Protein AF-A0A354WN62-F1 (afdb_monomer_lite)

Sequence (172 aa):
NYEKILTMYNDAMQGKAQYLGFILCGTPQCMEDPRRGVYSYEALRSRLAEGHFSGEHKDLLSPVIRLQPLTSEEMLILTEKLADIHAGLYDYSQIVTQQDMVDFIEIEFGRIGADTHITPREVIRDFIEVLDIVYQNPGISVRGLLGSDQFRYAQNAVKEEQTDDSLAEFEL

Structure (mmCIF, N/CA/C/O backbone):
data_AF-A0A354WN62-F1
#
_entry.id   AF-A0A354WN62-F1
#
loop_
_atom_site.group_PDB
_atom_site.id
_atom_site.type_symbol
_atom_site.label_atom_id
_atom_site.label_alt_id
_atom_site.label_comp_id
_atom_site.label_asym_id
_atom_site.label_entity_id
_atom_site.label_seq_id
_atom_site.pdbx_PDB_ins_code
_atom_site.Cartn_x
_atom_site.Cartn_y
_atom_site.Cartn_z
_atom_site.occupancy
_atom_site.B_iso_or_equiv
_atom_site.auth_seq_id
_atom_site.auth_comp_id
_atom_site.auth_asym_id
_atom_site.auth_atom_id
_atom_site.pdbx_PDB_model_num
ATOM 1 N N . ASN A 1 1 ? 19.337 -13.077 -15.582 1.00 78.69 1 ASN A N 1
ATOM 2 C CA . ASN A 1 1 ? 17.901 -12.844 -15.298 1.00 78.69 1 ASN A CA 1
ATOM 3 C C . ASN A 1 1 ? 17.298 -11.753 -16.206 1.00 78.69 1 ASN A C 1
ATOM 5 O O . ASN A 1 1 ? 16.275 -12.018 -16.817 1.00 78.69 1 ASN A O 1
ATOM 9 N N . TYR A 1 2 ? 17.951 -10.597 -16.421 1.00 90.00 2 TYR A N 1
ATOM 10 C CA . TYR A 1 2 ? 17.432 -9.486 -17.259 1.00 90.00 2 TYR A CA 1
ATOM 11 C C . TYR A 1 2 ? 16.944 -9.855 -18.670 1.00 90.00 2 TYR A C 1
ATOM 13 O O . TYR A 1 2 ? 15.925 -9.331 -19.104 1.00 90.00 2 TYR A O 1
ATOM 21 N N . GLU A 1 3 ? 17.598 -10.794 -19.359 1.00 89.69 3 GLU A N 1
ATOM 22 C CA . GLU A 1 3 ? 17.134 -11.299 -20.665 1.00 89.69 3 GLU A CA 1
ATOM 23 C C . GLU A 1 3 ? 15.703 -11.858 -20.618 1.00 89.69 3 GLU A C 1
ATOM 25 O O . GLU A 1 3 ? 14.914 -11.649 -21.539 1.00 89.69 3 GLU A O 1
ATOM 30 N N . LYS A 1 4 ? 15.324 -12.521 -19.515 1.00 91.56 4 LYS A N 1
ATOM 31 C CA . LYS A 1 4 ? 13.956 -13.020 -19.323 1.00 91.56 4 LYS A CA 1
ATOM 32 C C . LYS A 1 4 ? 12.976 -11.858 -19.162 1.00 91.56 4 LYS A C 1
ATOM 34 O O . LYS A 1 4 ? 11.922 -11.877 -19.785 1.00 91.56 4 LYS A O 1
ATOM 39 N N . ILE A 1 5 ? 13.341 -10.828 -18.393 1.00 91.00 5 ILE A N 1
ATOM 40 C CA . ILE A 1 5 ? 12.530 -9.608 -18.231 1.00 91.00 5 ILE A CA 1
ATOM 41 C C . ILE A 1 5 ? 12.343 -8.905 -19.578 1.00 91.00 5 ILE A C 1
ATOM 43 O O . ILE A 1 5 ? 11.225 -8.539 -19.932 1.00 91.00 5 ILE A O 1
ATOM 47 N N . LEU A 1 6 ? 13.413 -8.779 -20.365 1.00 91.31 6 LEU A N 1
ATOM 48 C CA . LEU A 1 6 ? 13.345 -8.201 -21.703 1.00 91.31 6 LEU A CA 1
ATOM 49 C C . LEU A 1 6 ? 12.456 -9.032 -22.640 1.00 91.31 6 LEU A C 1
ATOM 51 O O . LEU A 1 6 ? 11.677 -8.467 -23.407 1.00 91.31 6 LEU A O 1
ATOM 55 N N . THR A 1 7 ? 12.550 -10.359 -22.568 1.00 91.12 7 THR A N 1
ATOM 56 C CA . THR A 1 7 ? 11.704 -11.270 -23.352 1.00 91.12 7 THR A CA 1
ATOM 57 C C . THR A 1 7 ? 10.233 -11.097 -22.978 1.00 91.12 7 THR A C 1
ATOM 59 O O . THR A 1 7 ? 9.418 -10.854 -23.863 1.00 91.12 7 THR A O 1
ATOM 62 N N . MET A 1 8 ? 9.905 -11.097 -21.680 1.00 91.06 8 MET A N 1
ATOM 63 C CA . MET A 1 8 ? 8.542 -10.856 -21.186 1.00 91.06 8 MET A CA 1
ATOM 64 C C . MET A 1 8 ? 7.995 -9.500 -21.649 1.00 91.06 8 MET A C 1
ATOM 66 O O . MET A 1 8 ? 6.875 -9.432 -22.154 1.00 91.06 8 MET A O 1
ATOM 70 N N . TYR A 1 9 ? 8.793 -8.431 -21.542 1.00 89.62 9 TYR A N 1
ATOM 71 C CA . TYR A 1 9 ? 8.410 -7.099 -22.018 1.00 89.62 9 TYR A CA 1
ATOM 72 C C . TYR A 1 9 ? 8.112 -7.099 -23.524 1.00 89.62 9 TYR A C 1
ATOM 74 O O . TYR A 1 9 ? 7.076 -6.596 -23.962 1.00 89.62 9 TYR A O 1
ATOM 82 N N . ASN A 1 10 ? 9.009 -7.674 -24.329 1.00 89.62 10 ASN A N 1
ATOM 83 C CA . ASN A 1 10 ? 8.856 -7.699 -25.780 1.00 89.62 10 ASN A CA 1
ATOM 84 C C . ASN A 1 10 ? 7.656 -8.547 -26.210 1.00 89.62 10 ASN A C 1
ATOM 86 O O . ASN A 1 10 ? 6.926 -8.129 -27.103 1.00 89.62 10 ASN A O 1
ATOM 90 N N . ASP A 1 11 ? 7.430 -9.704 -25.592 1.00 91.00 11 ASP A N 1
ATOM 91 C CA . ASP A 1 11 ? 6.310 -10.580 -25.940 1.00 91.00 11 ASP A CA 1
ATOM 92 C C . ASP A 1 11 ? 4.956 -9.956 -25.580 1.00 91.00 11 ASP A C 1
ATOM 94 O O . ASP A 1 11 ? 3.994 -10.113 -26.341 1.00 91.00 11 ASP A O 1
ATOM 98 N N . ALA A 1 12 ? 4.890 -9.191 -24.484 1.00 87.56 12 ALA A N 1
ATOM 99 C CA . ALA A 1 12 ? 3.716 -8.395 -24.135 1.00 87.56 12 ALA A CA 1
ATOM 100 C C . ALA A 1 12 ? 3.486 -7.254 -25.146 1.00 87.56 12 ALA A C 1
ATOM 102 O O . ALA A 1 12 ? 2.394 -7.131 -25.698 1.00 87.56 12 ALA A O 1
ATOM 103 N N . MET A 1 13 ? 4.519 -6.463 -25.465 1.00 84.31 13 MET A N 1
ATOM 104 C CA . MET A 1 13 ? 4.408 -5.328 -26.399 1.00 84.31 13 MET A CA 1
ATOM 105 C C . MET A 1 13 ? 4.172 -5.743 -27.859 1.00 84.31 13 MET A C 1
ATOM 107 O O . MET A 1 13 ? 3.522 -5.022 -28.610 1.00 84.31 13 MET A O 1
ATOM 111 N N . GLN A 1 14 ? 4.681 -6.903 -28.279 1.00 88.25 14 GLN A N 1
ATOM 112 C CA . GLN A 1 14 ? 4.496 -7.442 -29.634 1.00 88.25 14 GLN A CA 1
ATOM 113 C C . GLN A 1 14 ? 3.191 -8.240 -29.783 1.00 88.25 14 GLN A C 1
ATOM 115 O O . GLN A 1 14 ? 2.935 -8.789 -30.854 1.00 88.25 14 GLN A O 1
ATOM 120 N N . GLY A 1 15 ? 2.376 -8.338 -28.727 1.00 85.12 15 GLY A N 1
ATOM 121 C CA . GLY A 1 15 ? 1.089 -9.033 -28.762 1.00 85.12 15 GLY A CA 1
ATOM 122 C C . GLY A 1 15 ? 1.195 -10.554 -28.892 1.00 85.12 15 GLY A C 1
ATOM 123 O O . GLY A 1 15 ? 0.231 -11.188 -29.316 1.00 85.12 15 GLY A O 1
ATOM 124 N N . LYS A 1 16 ? 2.345 -11.144 -28.542 1.00 87.88 16 LYS A N 1
ATOM 125 C CA . LYS A 1 16 ? 2.542 -12.603 -28.490 1.00 87.88 16 LYS A CA 1
ATOM 126 C C . LYS A 1 16 ? 1.952 -13.200 -27.214 1.00 87.88 16 LYS A C 1
ATOM 128 O O . LYS A 1 16 ? 1.391 -14.289 -27.255 1.00 87.88 16 LYS A O 1
ATOM 133 N N . ALA A 1 17 ? 2.043 -12.471 -26.103 1.00 88.00 17 ALA A N 1
ATOM 134 C CA . ALA A 1 17 ? 1.481 -12.842 -24.807 1.00 88.00 17 ALA A CA 1
ATOM 135 C C . ALA A 1 17 ? 0.170 -12.081 -24.544 1.00 88.00 17 ALA A C 1
ATOM 137 O O . ALA A 1 17 ? 0.079 -11.240 -23.651 1.00 88.00 17 ALA A O 1
ATOM 138 N N . GLN A 1 18 ? -0.848 -12.332 -25.371 1.00 86.62 18 GLN A N 1
ATOM 139 C CA . GLN A 1 18 ? -2.145 -11.664 -25.232 1.00 86.62 18 GLN A CA 1
ATOM 140 C C . GLN A 1 18 ? -2.798 -12.011 -23.890 1.00 86.62 18 GLN A C 1
ATOM 142 O O . GLN A 1 18 ? -2.703 -13.146 -23.426 1.00 86.62 18 GLN A O 1
ATOM 147 N N . TYR A 1 19 ? -3.476 -11.031 -23.286 1.00 89.12 19 TYR A N 1
ATOM 148 C CA . TYR A 1 19 ? -4.154 -11.146 -21.985 1.00 89.12 19 TYR A CA 1
ATOM 149 C C . TYR A 1 19 ? -3.236 -11.380 -20.775 1.00 89.12 19 TYR A C 1
ATOM 151 O O . TYR A 1 19 ? -3.737 -11.579 -19.670 1.00 89.12 19 TYR A O 1
ATOM 159 N N . LEU A 1 20 ? -1.912 -11.320 -20.954 1.00 87.88 20 LEU A N 1
ATOM 160 C CA . LEU A 1 20 ? -0.945 -11.456 -19.871 1.00 87.88 20 LEU A CA 1
ATOM 161 C C . LEU A 1 20 ? -0.339 -10.095 -19.516 1.00 87.88 20 LEU A C 1
ATOM 163 O O . LEU A 1 20 ? 0.182 -9.389 -20.378 1.00 87.88 20 LEU A O 1
ATOM 167 N N . GLY A 1 21 ? -0.400 -9.743 -18.233 1.00 86.44 21 GLY A N 1
ATOM 168 C CA . GLY A 1 21 ? 0.226 -8.549 -17.673 1.00 86.44 21 GLY A CA 1
ATOM 169 C C . GLY A 1 21 ? 1.206 -8.922 -16.567 1.00 86.44 21 GLY A C 1
ATOM 170 O O . GLY A 1 21 ? 0.938 -9.829 -15.781 1.00 86.44 21 GLY A O 1
ATOM 171 N N . PHE A 1 22 ? 2.328 -8.209 -16.499 1.00 87.88 22 PHE A N 1
ATOM 172 C CA . PHE A 1 22 ? 3.325 -8.365 -15.444 1.00 87.88 22 PHE A CA 1
ATOM 173 C C . PHE A 1 22 ? 3.437 -7.064 -14.657 1.00 87.88 22 PHE A C 1
ATOM 175 O O . PHE A 1 22 ? 3.604 -5.998 -15.247 1.00 87.88 22 PHE A O 1
ATOM 182 N N . ILE A 1 23 ? 3.382 -7.162 -13.329 1.00 91.12 23 ILE A N 1
ATOM 183 C CA . ILE A 1 23 ? 3.677 -6.058 -12.416 1.00 91.12 23 ILE A CA 1
ATOM 184 C C . ILE A 1 23 ? 4.892 -6.481 -11.602 1.00 91.12 23 ILE A C 1
ATOM 186 O O . ILE A 1 23 ? 4.867 -7.505 -10.920 1.00 91.12 23 ILE A O 1
ATOM 190 N N . LEU A 1 24 ? 5.968 -5.711 -11.721 1.00 90.38 24 LEU A N 1
ATOM 191 C CA . LEU A 1 24 ? 7.227 -5.953 -11.031 1.00 90.38 24 LEU A CA 1
ATOM 192 C C . LEU A 1 24 ? 7.428 -4.842 -10.003 1.00 90.38 24 LEU A 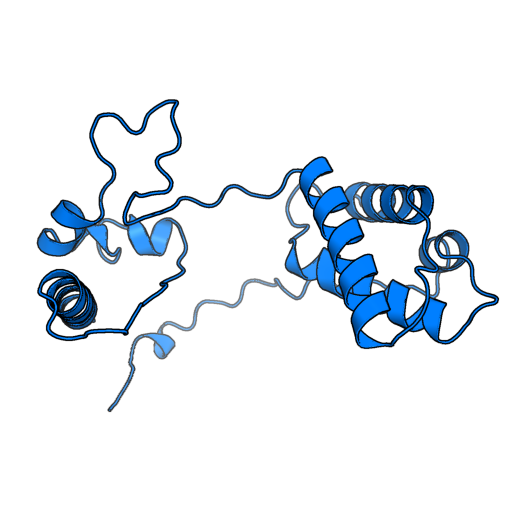C 1
ATOM 194 O O . LEU A 1 24 ? 7.374 -3.663 -10.349 1.00 90.38 24 LEU A O 1
ATOM 198 N N . CYS A 1 25 ? 7.680 -5.224 -8.755 1.00 90.94 25 CYS A N 1
ATOM 199 C CA . CYS A 1 25 ? 7.997 -4.299 -7.672 1.00 90.94 25 CYS A CA 1
ATOM 200 C C . CYS A 1 25 ? 9.460 -4.483 -7.270 1.00 90.94 25 CYS A C 1
ATOM 202 O O . CYS A 1 25 ? 9.952 -5.608 -7.193 1.00 90.94 25 CYS A O 1
ATOM 204 N N . GLY A 1 26 ? 10.153 -3.385 -6.988 1.00 90.19 26 GLY A N 1
ATOM 205 C CA . GLY A 1 26 ? 11.549 -3.411 -6.575 1.00 90.19 26 GLY A CA 1
ATOM 206 C C . GLY A 1 26 ? 11.944 -2.113 -5.893 1.00 90.19 26 GLY A C 1
ATOM 207 O O . GLY A 1 26 ? 11.239 -1.107 -5.978 1.00 90.19 26 GLY A O 1
ATOM 208 N N . THR A 1 27 ? 13.075 -2.135 -5.197 1.00 89.94 27 THR A N 1
ATOM 209 C CA . THR A 1 27 ? 13.631 -0.923 -4.596 1.00 89.94 27 THR A CA 1
ATOM 210 C C . THR A 1 27 ? 14.229 -0.010 -5.672 1.00 89.94 27 THR A C 1
ATOM 212 O O . THR A 1 27 ? 14.601 -0.492 -6.749 1.00 89.94 27 THR A O 1
ATOM 215 N N . PRO A 1 28 ? 14.408 1.295 -5.395 1.00 87.94 28 PRO A N 1
ATOM 216 C CA . PRO A 1 28 ? 15.158 2.174 -6.288 1.00 87.94 28 PRO A CA 1
ATOM 217 C C . PRO A 1 28 ? 16.539 1.607 -6.645 1.00 87.94 28 PRO A C 1
ATOM 219 O O . PRO A 1 28 ? 16.936 1.665 -7.805 1.00 87.94 28 PRO A O 1
ATOM 222 N N . GLN A 1 29 ? 17.230 0.953 -5.698 1.00 89.19 29 GLN A N 1
ATOM 223 C CA . GLN A 1 29 ? 18.514 0.300 -5.978 1.00 89.19 29 GLN A CA 1
ATOM 224 C C . GLN A 1 29 ? 18.383 -0.860 -6.977 1.00 89.19 29 GLN A C 1
ATOM 226 O O . GLN A 1 29 ? 19.232 -1.002 -7.852 1.00 89.19 29 GLN A O 1
ATOM 231 N N . CYS A 1 30 ? 17.316 -1.664 -6.898 1.00 89.75 30 CYS A N 1
ATOM 232 C CA . CYS A 1 30 ? 17.059 -2.745 -7.858 1.00 89.75 30 CYS A CA 1
ATOM 233 C C . CYS A 1 30 ? 16.913 -2.218 -9.298 1.00 89.75 30 CYS A C 1
ATOM 235 O O . CYS A 1 30 ? 17.287 -2.900 -10.252 1.00 89.75 30 CYS A O 1
ATOM 237 N N . MET A 1 31 ? 16.425 -0.988 -9.466 1.00 90.06 31 MET A N 1
ATOM 238 C CA . MET A 1 31 ? 16.301 -0.350 -10.776 1.00 90.06 31 MET A CA 1
ATOM 239 C C . MET A 1 31 ? 17.595 0.343 -11.214 1.00 90.06 31 MET A C 1
ATOM 241 O O . MET A 1 31 ? 18.037 0.153 -12.346 1.00 90.06 31 MET A O 1
ATOM 245 N N . GLU A 1 32 ? 18.209 1.128 -10.330 1.00 88.94 32 GLU A N 1
ATOM 246 C CA . GLU A 1 32 ? 19.208 2.139 -10.699 1.00 88.94 32 GLU A CA 1
ATOM 247 C C . GLU A 1 32 ? 20.660 1.757 -10.422 1.00 88.94 32 GLU A C 1
ATOM 249 O O .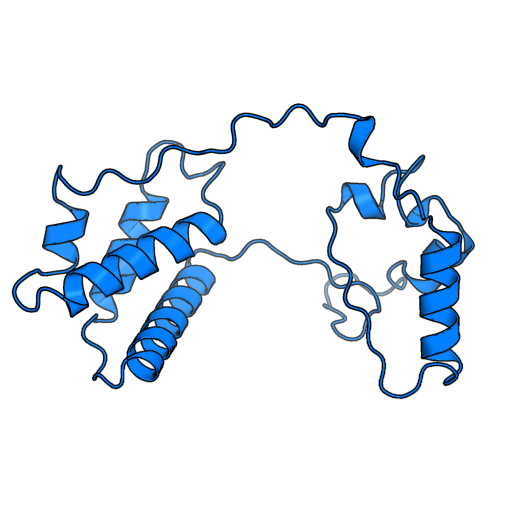 GLU A 1 32 ? 21.552 2.464 -10.893 1.00 88.94 32 GLU A O 1
ATOM 254 N N . ASP A 1 33 ? 20.927 0.672 -9.683 1.00 91.31 33 ASP A N 1
ATOM 255 C CA . ASP A 1 33 ? 22.301 0.249 -9.393 1.00 91.31 33 ASP A CA 1
ATOM 256 C C . ASP A 1 33 ? 23.096 0.095 -10.713 1.00 91.31 33 ASP A C 1
ATOM 258 O O . ASP A 1 33 ? 22.726 -0.708 -11.575 1.00 91.31 33 ASP A O 1
ATOM 262 N N . PRO A 1 34 ? 24.203 0.838 -10.911 1.00 86.75 34 PRO A N 1
ATOM 263 C CA . PRO A 1 34 ? 24.916 0.837 -12.189 1.00 86.75 34 PRO A CA 1
ATOM 264 C C . PRO A 1 34 ? 25.529 -0.513 -12.573 1.00 86.75 34 PRO A C 1
ATOM 266 O O . PRO A 1 34 ? 25.857 -0.727 -13.738 1.00 86.75 34 PRO A O 1
ATOM 269 N N . ARG A 1 35 ? 25.738 -1.414 -11.606 1.00 87.25 35 ARG A N 1
ATOM 270 C CA . ARG A 1 35 ? 26.398 -2.713 -11.808 1.00 87.25 35 ARG A CA 1
ATOM 271 C C . ARG A 1 35 ? 25.378 -3.841 -11.917 1.00 87.25 35 ARG A C 1
ATOM 273 O O . ARG A 1 35 ? 25.553 -4.733 -12.741 1.00 87.25 35 ARG A O 1
ATOM 280 N N . ARG A 1 36 ? 24.323 -3.800 -11.101 1.00 88.75 36 ARG A N 1
ATOM 281 C CA . ARG A 1 36 ? 23.343 -4.894 -10.933 1.00 88.75 36 ARG A CA 1
ATOM 282 C C . ARG A 1 36 ? 21.880 -4.434 -10.910 1.00 88.75 36 ARG A C 1
ATOM 284 O O . ARG A 1 36 ? 21.000 -5.197 -10.525 1.00 88.75 36 ARG A O 1
ATOM 291 N N . GLY A 1 37 ? 21.600 -3.192 -11.270 1.00 90.19 37 GLY A N 1
ATOM 292 C CA . GLY A 1 37 ? 20.239 -2.691 -11.422 1.00 90.19 37 GLY A CA 1
ATOM 293 C C . GLY A 1 37 ? 19.669 -3.043 -12.793 1.00 90.19 37 GLY A C 1
ATOM 294 O O . GLY A 1 37 ? 20.413 -3.324 -13.729 1.00 90.19 37 GLY A O 1
ATOM 295 N N . VAL A 1 38 ? 18.349 -2.989 -12.955 1.00 91.81 38 VAL A N 1
ATOM 296 C CA . VAL A 1 38 ? 17.689 -3.191 -14.261 1.00 91.81 38 VAL A CA 1
ATOM 297 C C . VAL A 1 38 ? 18.240 -2.235 -15.329 1.00 91.81 38 VAL A C 1
ATOM 299 O O . VAL A 1 38 ? 18.399 -2.622 -16.488 1.00 91.81 38 VAL A O 1
ATOM 302 N N . TYR A 1 39 ? 18.589 -1.004 -14.945 1.00 91.50 39 TYR A N 1
ATOM 303 C CA . TYR A 1 39 ? 19.164 -0.007 -15.846 1.00 91.50 39 TYR A CA 1
ATOM 304 C C . TYR A 1 39 ? 20.631 -0.254 -16.215 1.00 91.50 39 TYR A C 1
ATOM 306 O O . TYR A 1 39 ? 21.108 0.383 -17.154 1.00 91.50 39 TYR A O 1
ATOM 314 N N . SER A 1 40 ? 21.347 -1.178 -15.561 1.00 90.94 40 SER A N 1
ATOM 315 C CA . SER A 1 40 ? 22.691 -1.569 -16.017 1.00 90.94 40 SER A CA 1
ATOM 316 C C . SER A 1 40 ? 22.642 -2.302 -17.364 1.00 90.94 40 SER A C 1
ATOM 318 O O . SER A 1 40 ? 23.615 -2.295 -18.118 1.00 90.94 40 SER A O 1
ATOM 320 N N . TYR A 1 41 ? 21.488 -2.884 -17.704 1.00 93.56 41 TYR A N 1
ATOM 321 C CA . TYR A 1 41 ? 21.241 -3.527 -18.983 1.00 93.56 41 TYR A CA 1
ATOM 322 C C . TYR A 1 41 ? 20.600 -2.539 -19.973 1.00 93.56 41 TYR A C 1
ATOM 324 O O . TYR A 1 41 ? 19.411 -2.217 -19.900 1.00 93.56 41 TYR A O 1
ATOM 332 N N . GLU A 1 42 ? 21.400 -2.052 -20.924 1.00 91.12 42 GLU A N 1
ATOM 333 C CA . GLU A 1 42 ? 21.061 -0.914 -21.794 1.00 91.12 42 GLU A CA 1
ATOM 334 C C . GLU A 1 42 ? 19.742 -1.084 -22.566 1.00 91.12 42 GLU A C 1
ATOM 336 O O . GLU A 1 42 ? 18.956 -0.142 -22.675 1.00 91.12 42 GLU A O 1
ATOM 341 N N . ALA A 1 43 ? 19.451 -2.294 -23.052 1.00 92.38 43 ALA A N 1
ATOM 342 C CA . ALA A 1 43 ? 18.224 -2.566 -23.795 1.00 92.38 43 ALA A CA 1
ATOM 343 C C . ALA A 1 43 ? 16.956 -2.471 -22.925 1.00 92.38 43 ALA A C 1
ATOM 345 O O . ALA A 1 43 ? 15.888 -2.147 -23.443 1.00 92.38 43 ALA A O 1
ATOM 346 N N . LEU A 1 44 ? 17.046 -2.741 -21.620 1.00 92.06 44 LEU A N 1
ATOM 347 C CA . LEU A 1 44 ? 15.943 -2.484 -20.689 1.00 92.06 44 LEU A CA 1
ATOM 348 C C . LEU A 1 44 ? 15.903 -1.007 -20.306 1.00 92.06 44 LEU A C 1
ATOM 350 O O . LEU A 1 44 ? 14.829 -0.411 -20.311 1.00 92.06 44 LEU A O 1
ATOM 354 N N . ARG A 1 45 ? 17.064 -0.390 -20.056 1.00 90.81 45 ARG A N 1
ATOM 355 C CA . ARG A 1 45 ? 17.163 1.037 -19.728 1.00 90.81 45 ARG A CA 1
ATOM 356 C C . ARG A 1 45 ? 16.490 1.918 -20.777 1.00 90.81 45 ARG A C 1
ATOM 358 O O . ARG A 1 45 ? 15.706 2.778 -20.411 1.00 90.81 45 ARG A O 1
ATOM 365 N N . SER A 1 46 ? 16.739 1.689 -22.064 1.00 89.38 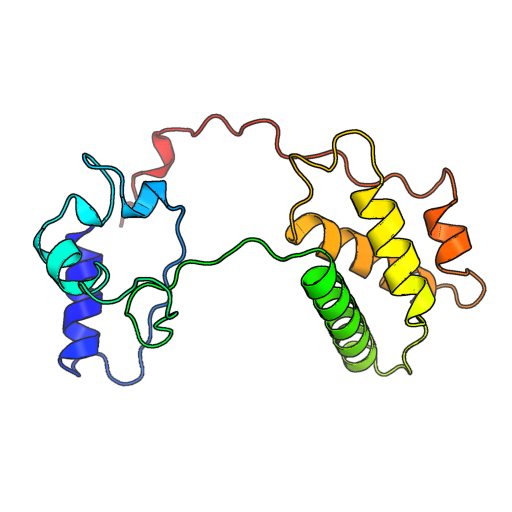46 SER A N 1
ATOM 366 C CA . SER A 1 46 ? 16.151 2.498 -23.144 1.00 89.38 46 SER A CA 1
ATOM 367 C C . SER A 1 46 ? 14.626 2.392 -23.260 1.00 89.38 46 SER A C 1
ATOM 369 O O . SER A 1 46 ? 14.010 3.253 -23.880 1.00 89.38 46 SER A O 1
ATOM 371 N N . ARG A 1 47 ? 14.017 1.353 -22.673 1.00 88.75 47 ARG A N 1
ATOM 372 C CA . ARG A 1 47 ? 12.565 1.110 -22.687 1.00 88.75 47 ARG A CA 1
ATOM 373 C C . ARG A 1 47 ? 11.869 1.521 -21.393 1.00 88.75 47 ARG A C 1
ATOM 375 O O . ARG A 1 47 ? 10.693 1.853 -21.430 1.00 88.75 47 ARG A O 1
ATOM 382 N N . LEU A 1 48 ? 12.571 1.418 -20.265 1.00 88.75 48 LEU A N 1
ATOM 383 C CA . LEU A 1 48 ? 12.009 1.592 -18.924 1.00 88.75 48 LEU A CA 1
ATOM 384 C C . LEU A 1 48 ? 12.390 2.923 -18.275 1.00 88.75 48 LEU A C 1
ATOM 386 O O . LEU A 1 48 ? 11.693 3.364 -17.368 1.00 88.75 48 LEU A O 1
ATOM 390 N N . ALA A 1 49 ? 13.495 3.544 -18.695 1.00 83.19 49 ALA A N 1
ATOM 391 C CA . ALA A 1 49 ? 13.895 4.830 -18.148 1.00 83.19 49 ALA A CA 1
ATOM 392 C C . ALA A 1 49 ? 12.851 5.899 -18.478 1.00 83.19 49 ALA A C 1
ATOM 394 O O . ALA A 1 49 ? 12.275 5.923 -19.566 1.00 83.19 49 ALA A O 1
ATOM 395 N N . GLU A 1 50 ? 12.638 6.798 -17.524 1.00 75.50 50 GLU A N 1
ATOM 396 C CA . GLU A 1 50 ? 11.705 7.900 -17.690 1.00 75.50 50 GLU A CA 1
ATOM 397 C C . GLU A 1 50 ? 12.106 8.816 -18.855 1.00 75.50 50 GLU A C 1
ATOM 399 O O . GLU A 1 50 ? 13.289 9.028 -19.145 1.00 75.50 50 GLU A O 1
ATOM 404 N N . GLY A 1 51 ? 11.097 9.368 -19.529 1.00 69.88 51 GLY A N 1
ATOM 405 C CA . GLY A 1 51 ? 11.301 10.326 -20.608 1.00 69.88 51 GLY A CA 1
ATOM 406 C C . GLY A 1 51 ? 11.863 11.658 -20.105 1.00 69.88 51 GLY A C 1
ATOM 407 O O . GLY A 1 51 ? 11.681 12.043 -18.957 1.00 69.88 51 GLY A O 1
ATOM 408 N N . HIS A 1 52 ? 12.481 12.427 -21.003 1.00 65.56 52 HIS A N 1
ATOM 409 C CA . HIS A 1 52 ? 13.103 13.725 -20.694 1.00 65.56 52 HIS A CA 1
ATOM 410 C C . HIS A 1 52 ? 12.171 14.781 -20.070 1.00 65.56 52 HIS A C 1
ATOM 412 O O . HIS A 1 52 ? 12.651 15.799 -19.576 1.00 65.56 52 HIS A O 1
ATOM 418 N N . PHE A 1 53 ? 10.857 14.559 -20.113 1.00 69.06 53 PHE A N 1
ATOM 419 C CA . PHE A 1 53 ? 9.835 15.486 -19.635 1.00 69.06 53 PHE A CA 1
ATOM 420 C C . PHE A 1 53 ? 9.214 15.079 -18.287 1.00 69.06 53 PHE A C 1
ATOM 422 O O . PHE A 1 53 ? 8.303 15.766 -17.831 1.00 69.06 53 PHE A O 1
ATOM 429 N N . SER A 1 54 ? 9.695 14.012 -17.631 1.00 62.28 54 SER A N 1
ATOM 430 C CA . SER A 1 54 ? 9.142 13.456 -16.378 1.00 62.28 54 SER A CA 1
ATOM 431 C C . SER A 1 54 ? 9.386 14.304 -15.115 1.00 62.28 54 SER A C 1
ATOM 433 O O . SER A 1 54 ? 9.430 13.770 -14.015 1.00 62.28 54 SER A O 1
ATOM 435 N N . GLY A 1 55 ? 9.556 15.623 -15.259 1.00 66.00 55 GLY A N 1
ATOM 436 C CA . GLY A 1 55 ? 9.852 16.556 -14.166 1.00 66.00 55 GLY A CA 1
ATOM 437 C C . GLY A 1 55 ? 8.698 16.719 -13.166 1.00 66.00 55 GLY A C 1
ATOM 438 O O . GLY A 1 55 ? 8.385 15.824 -12.395 1.00 66.00 55 GLY A O 1
ATOM 439 N N . GLU A 1 56 ? 8.054 17.888 -13.138 1.00 62.34 56 GLU A N 1
ATOM 440 C CA . GLU A 1 56 ? 6.995 18.171 -12.147 1.00 62.34 56 GLU A CA 1
ATOM 441 C C . GLU A 1 56 ? 5.688 17.382 -12.368 1.00 62.34 56 GLU A C 1
ATOM 443 O O . GLU A 1 56 ? 4.822 17.355 -11.494 1.00 62.34 56 GLU A O 1
ATOM 448 N N . HIS A 1 57 ? 5.530 16.725 -13.521 1.00 72.56 57 HIS A N 1
ATOM 449 C CA . HIS A 1 57 ? 4.309 16.012 -13.888 1.00 72.56 57 HIS A CA 1
ATOM 450 C C . HIS A 1 57 ? 4.501 14.500 -13.736 1.00 72.56 57 HIS A C 1
ATOM 452 O O . HIS A 1 57 ? 5.401 13.918 -14.341 1.00 72.56 57 HIS A O 1
ATOM 458 N N . LYS A 1 58 ? 3.621 13.853 -12.962 1.00 72.62 58 LYS A N 1
ATOM 459 C CA . LYS A 1 58 ? 3.608 12.392 -12.807 1.00 72.62 58 LYS A CA 1
ATOM 460 C C . LYS A 1 58 ? 3.022 11.730 -14.056 1.00 72.62 58 LYS A C 1
ATOM 462 O O . LYS A 1 58 ? 1.826 11.855 -14.314 1.00 72.62 58 LYS A O 1
ATOM 467 N N . ASP A 1 59 ? 3.845 10.985 -14.786 1.00 81.50 59 ASP A N 1
ATOM 468 C CA . ASP A 1 59 ? 3.385 10.117 -15.870 1.00 81.50 59 ASP A CA 1
ATOM 469 C C . ASP A 1 59 ? 3.020 8.730 -15.322 1.00 81.50 59 ASP A C 1
ATOM 471 O O . ASP A 1 59 ? 3.876 7.871 -15.120 1.00 81.50 59 ASP A O 1
ATOM 475 N N . LEU A 1 60 ? 1.730 8.515 -15.055 1.00 83.44 60 LEU A N 1
ATOM 476 C CA . LEU A 1 60 ? 1.211 7.231 -14.567 1.00 83.44 60 LEU A CA 1
ATOM 477 C C . LEU A 1 60 ? 1.037 6.182 -15.678 1.00 83.44 60 LEU A C 1
ATOM 479 O O . LEU A 1 60 ? 0.714 5.036 -15.375 1.00 83.44 60 LEU A O 1
ATOM 483 N N . LEU A 1 61 ? 1.222 6.561 -16.947 1.00 84.75 61 LEU A N 1
ATOM 484 C CA . LEU A 1 61 ? 1.209 5.644 -18.092 1.00 84.75 61 LEU A CA 1
ATOM 485 C C . LEU A 1 61 ? 2.624 5.191 -18.481 1.00 84.75 61 LEU A C 1
ATOM 487 O O . LEU A 1 61 ? 2.785 4.366 -19.383 1.00 84.75 61 LEU A O 1
ATOM 491 N N . SER A 1 62 ? 3.638 5.707 -17.785 1.00 85.88 62 SER A N 1
ATOM 492 C CA . SER A 1 62 ? 5.021 5.261 -17.881 1.00 85.88 62 SER A CA 1
ATOM 493 C C . SER A 1 62 ? 5.153 3.773 -17.515 1.00 85.88 62 SER A C 1
ATOM 495 O O . SER A 1 62 ? 4.477 3.294 -16.599 1.00 85.88 62 SER A O 1
ATOM 497 N N . PRO A 1 63 ? 6.070 3.028 -18.164 1.00 86.38 63 PRO A N 1
ATOM 498 C CA . PRO A 1 63 ? 6.352 1.634 -17.818 1.00 86.38 63 PRO A CA 1
ATOM 499 C C . PRO A 1 63 ? 6.929 1.458 -16.405 1.00 86.38 63 PRO A C 1
ATOM 501 O O . PRO A 1 63 ? 6.924 0.346 -15.879 1.00 86.38 63 PRO A O 1
ATOM 504 N N . VAL A 1 64 ? 7.440 2.532 -15.797 1.00 88.75 64 VAL A N 1
ATOM 505 C CA . VAL A 1 64 ? 7.933 2.550 -14.418 1.00 88.75 64 VAL A CA 1
ATOM 506 C C . VAL A 1 64 ? 7.213 3.653 -13.655 1.00 88.75 64 VAL A C 1
ATOM 508 O O . VAL A 1 64 ? 7.249 4.817 -14.051 1.00 88.75 64 VAL A O 1
ATOM 511 N N . ILE A 1 65 ? 6.597 3.278 -12.533 1.00 88.00 65 ILE A N 1
ATOM 512 C CA . ILE A 1 65 ? 5.931 4.198 -11.610 1.00 88.00 65 ILE A CA 1
ATOM 513 C C . ILE A 1 65 ? 6.752 4.255 -10.324 1.00 88.00 65 ILE A C 1
ATOM 515 O O . ILE A 1 65 ? 6.957 3.238 -9.659 1.00 88.00 65 ILE A O 1
ATOM 519 N N . ARG A 1 66 ? 7.206 5.453 -9.948 1.00 85.50 66 ARG A N 1
ATOM 520 C CA . ARG A 1 66 ? 7.865 5.673 -8.657 1.00 85.50 66 ARG A CA 1
ATOM 521 C C . ARG A 1 66 ? 6.828 5.884 -7.570 1.00 85.50 66 ARG A C 1
ATOM 523 O O . ARG A 1 66 ? 6.100 6.875 -7.577 1.00 85.50 66 ARG A O 1
ATOM 530 N N . LEU A 1 67 ? 6.788 4.951 -6.626 1.00 85.88 67 LEU A N 1
ATOM 531 C CA . LEU A 1 67 ? 5.937 5.061 -5.452 1.00 85.88 67 LEU A CA 1
ATOM 532 C C . LEU A 1 67 ? 6.553 6.053 -4.466 1.00 85.88 67 LEU A C 1
ATOM 534 O O . LEU A 1 67 ? 7.739 5.974 -4.146 1.00 85.88 67 LEU A O 1
ATOM 538 N N . GLN A 1 68 ? 5.732 6.987 -3.998 1.00 83.00 68 GLN A N 1
ATOM 539 C CA . GLN A 1 68 ? 6.080 7.862 -2.888 1.00 83.00 68 GLN A CA 1
ATOM 540 C C . GLN A 1 68 ? 5.583 7.227 -1.585 1.00 83.00 68 GLN A C 1
ATOM 542 O O . GLN A 1 68 ? 4.563 6.533 -1.608 1.00 83.00 68 GLN A O 1
ATOM 547 N N . PRO A 1 69 ? 6.292 7.428 -0.462 1.00 82.81 69 PRO A N 1
ATOM 548 C CA . PRO A 1 69 ? 5.764 7.074 0.847 1.00 82.81 69 PRO A CA 1
ATOM 549 C C . PRO A 1 69 ? 4.421 7.768 1.080 1.00 82.81 69 PRO A C 1
ATOM 551 O O . PRO A 1 69 ? 4.248 8.913 0.663 1.00 82.81 69 PRO A O 1
ATOM 554 N N . LEU A 1 70 ? 3.502 7.074 1.750 1.00 86.31 70 LEU A N 1
ATOM 555 C CA . LEU A 1 70 ? 2.214 7.650 2.120 1.00 86.31 70 LEU A CA 1
ATOM 556 C C . LEU A 1 70 ? 2.421 8.759 3.154 1.00 86.31 70 LEU A C 1
ATOM 558 O O . LEU A 1 70 ? 3.177 8.591 4.114 1.00 86.31 70 LEU A O 1
ATOM 562 N N . THR A 1 71 ? 1.736 9.882 2.967 1.00 87.00 71 THR A N 1
ATOM 563 C CA . THR A 1 71 ? 1.659 10.941 3.981 1.00 87.00 71 THR A CA 1
ATOM 564 C C . THR A 1 71 ? 0.751 10.516 5.136 1.00 87.00 71 THR A C 1
ATOM 566 O O . THR A 1 71 ? -0.059 9.603 4.994 1.00 87.00 71 THR A O 1
ATOM 569 N N . SER A 1 72 ? 0.822 11.196 6.284 1.00 83.12 72 SER A N 1
ATOM 570 C CA . SER A 1 72 ? -0.096 10.932 7.404 1.00 83.12 72 SER A CA 1
ATOM 571 C C . SER A 1 72 ? -1.574 11.101 7.013 1.00 83.12 72 SER A C 1
ATOM 573 O O . SER A 1 72 ? -2.422 10.354 7.494 1.00 83.12 72 SER A O 1
ATOM 575 N N . GLU A 1 73 ? -1.883 12.021 6.092 1.00 88.75 73 GLU A N 1
ATOM 576 C CA . GLU A 1 73 ? -3.236 12.200 5.544 1.00 88.75 73 GLU A CA 1
ATOM 577 C C . GLU A 1 73 ? -3.654 11.007 4.672 1.00 88.75 73 GLU A C 1
ATOM 579 O O . GLU A 1 73 ? -4.759 10.483 4.803 1.00 88.75 73 GLU A O 1
ATOM 584 N N . GLU A 1 74 ? -2.756 10.523 3.810 1.00 91.56 74 GLU A N 1
ATOM 585 C CA . GLU A 1 74 ? -3.014 9.333 2.992 1.00 91.56 74 GLU A CA 1
ATOM 586 C C . GLU A 1 74 ? -3.121 8.060 3.846 1.00 91.56 74 GLU A C 1
ATOM 588 O O . GLU A 1 74 ? -3.888 7.159 3.506 1.00 91.56 74 GLU A O 1
ATOM 593 N N . MET A 1 75 ? -2.406 7.994 4.974 1.00 90.81 75 MET A N 1
ATOM 594 C CA . MET A 1 75 ? -2.533 6.917 5.959 1.00 90.81 75 MET A CA 1
ATOM 595 C C 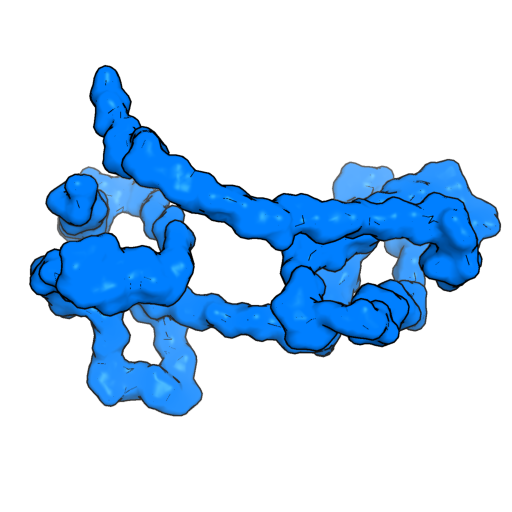. MET A 1 75 ? -3.896 6.930 6.658 1.00 90.81 75 MET A C 1
ATOM 597 O O . MET A 1 75 ? -4.455 5.861 6.886 1.00 90.81 75 MET A O 1
ATOM 601 N N . LEU A 1 76 ? -4.466 8.104 6.938 1.00 91.94 76 LEU A N 1
ATOM 602 C CA . LEU A 1 76 ? -5.833 8.209 7.457 1.00 91.94 76 LEU A CA 1
ATOM 603 C C . LEU A 1 76 ? -6.865 7.721 6.427 1.00 91.94 76 LEU A C 1
ATOM 605 O O . LEU A 1 76 ? -7.760 6.950 6.753 1.00 91.94 76 LEU A O 1
ATOM 609 N N . ILE A 1 77 ? -6.710 8.094 5.154 1.00 94.88 77 ILE A N 1
ATOM 610 C CA . ILE A 1 77 ? -7.591 7.587 4.087 1.00 94.88 77 ILE A CA 1
ATOM 611 C C . ILE A 1 77 ? -7.447 6.062 3.943 1.00 94.88 77 ILE A C 1
ATOM 613 O O . ILE A 1 77 ? -8.413 5.357 3.642 1.00 94.88 77 ILE A O 1
ATOM 617 N N . LEU A 1 78 ? -6.236 5.531 4.132 1.00 94.50 78 LEU A N 1
ATOM 618 C CA . LEU A 1 78 ? -6.000 4.092 4.140 1.00 94.50 78 LEU A CA 1
ATOM 619 C C . LEU A 1 78 ? -6.763 3.413 5.285 1.00 94.50 78 LEU A C 1
ATOM 621 O O . LEU A 1 78 ? -7.425 2.411 5.027 1.00 94.50 78 LEU A O 1
ATOM 625 N N . THR A 1 79 ? -6.717 3.940 6.512 1.00 94.06 79 THR A N 1
ATOM 626 C CA . THR A 1 79 ? -7.448 3.355 7.650 1.00 94.06 79 THR A CA 1
ATOM 627 C C . THR A 1 79 ? -8.963 3.436 7.473 1.00 94.06 79 THR A C 1
ATOM 629 O O . THR A 1 79 ? -9.639 2.445 7.744 1.00 94.06 79 THR A O 1
ATOM 632 N N . GLU A 1 80 ? -9.498 4.522 6.909 1.00 95.38 80 GLU A N 1
ATOM 633 C CA . GLU A 1 80 ? -10.918 4.615 6.524 1.00 95.38 80 GLU A CA 1
ATOM 634 C C . GLU A 1 80 ? -11.315 3.469 5.581 1.00 95.38 80 GLU A C 1
ATOM 636 O O . GLU A 1 80 ? -12.249 2.714 5.857 1.00 95.38 80 GLU A O 1
ATOM 641 N N . LYS A 1 81 ? -10.541 3.259 4.509 1.00 96.75 81 LYS A N 1
ATOM 642 C CA . LYS A 1 81 ? -10.794 2.169 3.553 1.00 96.75 81 LYS A CA 1
ATOM 643 C C . LYS A 1 81 ? -10.653 0.785 4.178 1.00 96.75 81 LYS A C 1
ATOM 645 O O . LYS A 1 81 ? -11.383 -0.126 3.796 1.00 96.75 81 LYS A O 1
ATOM 650 N N . LEU A 1 82 ? -9.708 0.596 5.098 1.00 96.75 82 LEU A N 1
ATOM 651 C CA . LEU A 1 82 ? -9.540 -0.678 5.802 1.00 96.75 82 LEU A CA 1
ATOM 652 C C . LEU A 1 82 ? -10.741 -0.981 6.698 1.00 96.75 82 LEU A C 1
ATOM 654 O O . LEU A 1 82 ? -11.195 -2.123 6.709 1.00 96.75 82 LEU A O 1
ATOM 658 N N . ALA A 1 83 ? -11.271 0.021 7.404 1.00 95.94 83 ALA A N 1
ATOM 659 C CA . ALA A 1 83 ? -12.467 -0.134 8.226 1.00 95.94 83 ALA A CA 1
ATOM 660 C C . ALA A 1 83 ? -13.688 -0.508 7.374 1.00 95.94 83 ALA A C 1
ATOM 662 O O . ALA A 1 83 ? -14.386 -1.466 7.713 1.00 95.94 83 ALA A O 1
ATOM 663 N N . ASP A 1 84 ? -13.872 0.152 6.225 1.00 96.44 84 ASP A N 1
ATOM 664 C CA . ASP A 1 84 ? -14.934 -0.172 5.267 1.00 96.44 84 ASP A CA 1
ATOM 665 C C . ASP A 1 84 ? -14.800 -1.608 4.723 1.00 96.44 84 ASP A C 1
ATOM 667 O O . ASP A 1 84 ? -15.778 -2.356 4.669 1.00 96.44 84 ASP A O 1
ATOM 671 N N . ILE A 1 85 ? -13.586 -2.025 4.336 1.00 96.31 85 ILE A N 1
ATOM 672 C CA . ILE A 1 85 ? -13.314 -3.386 3.836 1.00 96.31 85 ILE A CA 1
ATOM 673 C C . ILE A 1 85 ? -13.592 -4.427 4.921 1.00 96.31 85 ILE A C 1
ATOM 675 O O . ILE A 1 85 ? -14.210 -5.454 4.642 1.00 96.31 85 ILE A O 1
ATOM 679 N N . HIS A 1 86 ? -13.144 -4.175 6.148 1.00 96.88 86 HIS A N 1
ATOM 680 C CA . HIS A 1 86 ? -13.337 -5.078 7.276 1.00 96.88 86 HIS A CA 1
ATOM 681 C C . HIS A 1 86 ? -14.826 -5.226 7.628 1.00 96.88 86 HIS A C 1
ATOM 683 O O . HIS A 1 86 ? -15.322 -6.344 7.770 1.00 96.88 86 HIS A O 1
ATOM 689 N N . ALA A 1 87 ? -15.558 -4.109 7.686 1.00 95.62 87 ALA A N 1
ATOM 690 C CA . ALA A 1 87 ? -17.008 -4.076 7.869 1.00 95.62 87 ALA A CA 1
ATOM 691 C C . ALA A 1 87 ? -17.744 -4.862 6.775 1.00 95.62 87 ALA A C 1
ATOM 693 O O . ALA A 1 87 ? -18.591 -5.704 7.076 1.00 95.62 87 ALA A O 1
ATOM 694 N N . GLY A 1 88 ? -17.365 -4.652 5.510 1.00 96.19 88 GLY A N 1
ATOM 695 C CA . GLY A 1 88 ? -17.933 -5.370 4.370 1.00 96.19 88 GLY A CA 1
ATOM 696 C C . GLY A 1 88 ? -17.607 -6.867 4.350 1.00 96.19 88 GLY A C 1
ATOM 697 O O . GLY A 1 88 ? -18.440 -7.661 3.921 1.00 96.19 88 GLY A O 1
ATOM 698 N N . LEU A 1 89 ? -16.426 -7.275 4.824 1.00 95.62 89 LEU A N 1
ATOM 699 C CA . LEU A 1 89 ? -16.017 -8.683 4.879 1.00 95.62 89 LEU A CA 1
ATOM 700 C C . LEU A 1 89 ? -16.814 -9.482 5.919 1.00 95.62 89 LEU A C 1
ATOM 702 O O . LEU A 1 89 ? -17.156 -10.637 5.670 1.00 95.62 89 LEU A O 1
ATOM 706 N N . TYR A 1 90 ? -17.095 -8.874 7.072 1.00 94.62 90 TYR A N 1
ATOM 707 C CA . TYR A 1 90 ? -17.784 -9.518 8.195 1.00 94.62 90 TYR A CA 1
ATOM 708 C C . TYR A 1 90 ? -19.270 -9.137 8.318 1.00 94.62 90 TYR A C 1
ATOM 710 O O . TYR A 1 90 ? -19.915 -9.532 9.287 1.00 94.62 90 TYR A O 1
ATOM 718 N N . ASP A 1 91 ? -19.812 -8.409 7.337 1.00 95.12 91 ASP A N 1
ATOM 719 C CA . ASP A 1 91 ? -21.225 -8.013 7.225 1.00 95.12 91 ASP A CA 1
ATOM 720 C C . ASP A 1 91 ? -21.770 -7.293 8.475 1.00 95.12 91 ASP A C 1
ATOM 722 O O . ASP A 1 91 ? -22.848 -7.598 8.991 1.00 95.12 91 ASP A O 1
ATOM 726 N N . TYR A 1 92 ? -21.005 -6.326 8.992 1.00 93.38 92 TYR A N 1
ATOM 727 C CA . TYR A 1 92 ? -21.423 -5.483 10.114 1.00 93.38 92 TYR A CA 1
ATOM 728 C C . TYR A 1 92 ? -21.311 -3.993 9.770 1.00 93.38 92 TYR A C 1
ATOM 730 O O . TYR A 1 92 ? -20.542 -3.584 8.904 1.00 93.38 92 TYR A O 1
ATOM 738 N N . SER A 1 93 ? -22.089 -3.151 10.453 1.00 90.94 93 SER A N 1
ATOM 739 C CA . SER A 1 93 ? -22.001 -1.696 10.285 1.00 90.94 93 SER A CA 1
ATOM 740 C C . SER A 1 93 ? -20.721 -1.154 10.907 1.00 90.94 93 SER A C 1
ATOM 742 O O . SER A 1 93 ? -20.416 -1.500 12.043 1.00 90.94 93 SER A O 1
ATOM 744 N N . GLN A 1 94 ? -20.029 -0.240 10.229 1.00 88.62 94 GLN A N 1
ATOM 745 C CA . GLN A 1 94 ? -18.803 0.374 10.744 1.00 88.62 94 GLN A CA 1
ATOM 746 C C . GLN A 1 94 ? -18.945 0.852 12.203 1.00 88.62 94 GLN A C 1
ATOM 748 O O . GLN A 1 94 ? -19.777 1.703 12.519 1.00 88.62 94 GLN A O 1
ATOM 753 N N . ILE A 1 95 ? -18.123 0.270 13.083 1.00 88.12 95 ILE A N 1
ATOM 754 C CA . ILE A 1 95 ? -18.143 0.499 14.540 1.00 88.12 95 ILE A CA 1
ATOM 755 C C . ILE A 1 95 ? -17.146 1.566 14.995 1.00 88.12 95 ILE A C 1
ATOM 757 O O . ILE A 1 95 ? -17.317 2.141 16.065 1.00 88.12 95 ILE A O 1
ATOM 761 N N . VAL A 1 96 ? -16.110 1.820 14.194 1.00 90.50 96 VAL A N 1
ATOM 762 C CA . VAL A 1 96 ? -15.083 2.825 14.475 1.00 90.50 96 VAL A CA 1
ATOM 763 C C . VAL A 1 96 ? -15.470 4.162 13.852 1.00 90.50 96 VAL A C 1
ATOM 765 O O . VAL A 1 96 ? -15.942 4.224 12.715 1.00 90.50 96 VAL A O 1
ATOM 768 N N . THR A 1 97 ? -15.296 5.246 14.599 1.00 92.06 97 THR A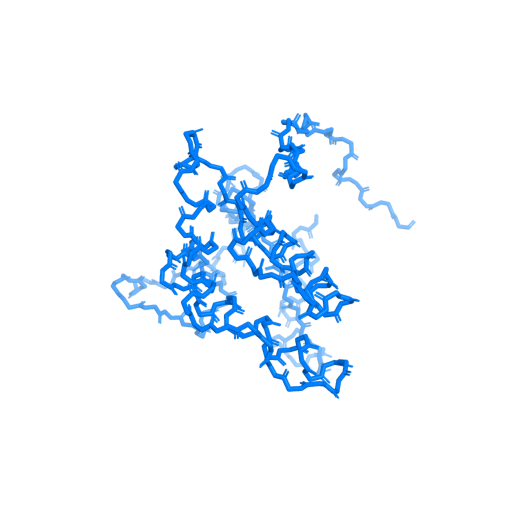 N 1
ATOM 769 C CA . THR A 1 97 ? -15.575 6.602 14.119 1.00 92.06 97 THR A CA 1
ATOM 770 C C . THR A 1 97 ? -14.348 7.203 13.438 1.00 92.06 97 THR A C 1
ATOM 772 O O . THR A 1 97 ? -13.225 6.747 13.638 1.00 92.06 97 THR A O 1
ATOM 775 N N . GLN A 1 98 ? -14.539 8.282 12.674 1.00 91.50 98 GLN A N 1
ATOM 776 C CA . GLN A 1 98 ? -13.412 9.024 12.100 1.00 91.50 98 GLN A CA 1
ATOM 777 C C . GLN A 1 98 ? -12.454 9.543 13.187 1.00 91.50 98 GLN A C 1
ATOM 779 O O . GLN A 1 98 ? -11.243 9.515 12.998 1.00 91.50 98 GLN A O 1
ATOM 784 N N . GLN A 1 99 ? -12.977 9.953 14.350 1.00 90.88 99 GLN A N 1
ATOM 785 C CA . GLN A 1 99 ? -12.135 10.389 15.464 1.00 90.88 99 GLN A CA 1
ATOM 786 C C . GLN A 1 99 ? -11.277 9.241 16.012 1.00 90.88 99 GLN A C 1
ATOM 788 O O . GLN A 1 99 ? -10.114 9.464 16.317 1.00 90.88 99 GLN A O 1
ATOM 793 N N . ASP A 1 100 ? -11.809 8.016 16.079 1.00 91.38 100 ASP A N 1
ATOM 794 C CA . ASP A 1 100 ? -11.031 6.846 16.510 1.00 91.38 100 ASP A CA 1
ATOM 795 C C . ASP A 1 100 ? -9.861 6.553 15.553 1.00 91.38 100 ASP A C 1
ATOM 797 O O . ASP A 1 100 ? -8.780 6.164 15.991 1.00 91.38 100 ASP A O 1
ATOM 801 N N . MET A 1 101 ? -10.059 6.765 14.247 1.00 92.12 101 MET A N 1
ATOM 802 C CA . MET A 1 101 ? -9.011 6.597 13.232 1.00 92.12 101 MET A CA 1
ATOM 803 C C . MET A 1 101 ? -7.944 7.692 13.318 1.00 92.12 101 MET A C 1
ATOM 805 O O . MET A 1 101 ? -6.759 7.397 13.175 1.00 92.12 101 MET A O 1
ATOM 809 N N . VAL A 1 102 ? -8.349 8.940 13.574 1.00 91.06 102 VAL A N 1
ATOM 810 C CA . VAL A 1 102 ? -7.419 10.054 13.819 1.00 91.06 102 VAL A CA 1
ATOM 811 C C . VAL A 1 102 ? -6.594 9.786 15.074 1.00 91.06 102 VAL A C 1
ATOM 813 O O . VAL A 1 102 ? -5.368 9.831 15.005 1.00 91.06 102 VAL A O 1
ATOM 816 N N . ASP A 1 103 ? -7.246 9.425 16.182 1.00 88.69 103 ASP A N 1
ATOM 817 C CA . ASP A 1 103 ? -6.584 9.094 17.448 1.00 88.69 103 ASP A CA 1
ATOM 818 C C . ASP A 1 103 ? -5.575 7.946 17.250 1.00 88.69 103 ASP A C 1
ATOM 820 O O . ASP A 1 103 ? -4.457 8.002 17.762 1.00 88.69 103 ASP A O 1
ATOM 824 N N . PHE A 1 104 ? -5.932 6.920 16.469 1.00 89.38 104 PHE A N 1
ATOM 825 C CA . PHE A 1 104 ? -5.026 5.827 16.114 1.00 89.38 104 PHE A CA 1
ATOM 826 C C . PHE A 1 104 ? -3.784 6.317 15.360 1.00 89.38 104 PHE A C 1
ATOM 828 O O . PHE A 1 104 ? -2.666 6.022 15.778 1.00 89.38 104 PHE A O 1
ATOM 835 N N . ILE A 1 105 ? -3.954 7.105 14.292 1.00 87.94 105 ILE A N 1
ATOM 836 C CA . ILE A 1 105 ? -2.831 7.644 13.511 1.00 87.94 105 ILE A CA 1
ATOM 837 C C . ILE A 1 105 ? -1.944 8.553 14.374 1.00 87.94 105 ILE A C 1
ATOM 839 O O . ILE A 1 105 ? -0.722 8.425 14.332 1.00 87.94 105 ILE A O 1
ATOM 843 N N . GLU A 1 106 ? -2.516 9.431 15.198 1.00 86.44 106 GLU A N 1
ATOM 844 C CA . GLU A 1 106 ? -1.740 10.289 16.104 1.00 86.44 106 GLU A CA 1
ATOM 845 C C . GLU A 1 106 ? -0.920 9.476 17.114 1.00 86.44 106 GLU A C 1
ATOM 847 O O . GLU A 1 106 ? 0.237 9.806 17.380 1.00 86.44 106 GLU A O 1
ATOM 852 N N . ILE A 1 107 ? -1.487 8.395 17.656 1.00 83.19 107 ILE A N 1
ATOM 853 C CA . ILE A 1 107 ? -0.798 7.503 18.598 1.00 83.19 107 ILE A CA 1
ATOM 854 C C . ILE A 1 107 ? 0.307 6.703 17.906 1.00 83.19 107 ILE A C 1
ATOM 856 O O . ILE A 1 107 ? 1.367 6.509 18.503 1.00 83.19 107 ILE A O 1
ATOM 860 N N . GLU A 1 108 ? 0.085 6.240 16.676 1.00 80.25 108 GLU A N 1
ATOM 861 C CA . GLU A 1 108 ? 1.112 5.562 15.882 1.00 80.25 108 GLU A CA 1
ATOM 862 C C . GLU A 1 108 ? 2.283 6.515 15.601 1.00 80.25 108 GLU A C 1
ATOM 864 O O . GLU A 1 108 ? 3.414 6.233 15.998 1.00 80.25 108 GLU A O 1
ATOM 869 N N . PHE A 1 109 ? 2.022 7.691 15.021 1.00 77.69 109 PHE A N 1
ATOM 870 C CA . PHE A 1 109 ? 3.060 8.661 14.638 1.00 77.69 109 PHE A CA 1
ATOM 871 C C . PHE A 1 109 ? 3.701 9.403 15.821 1.00 77.69 109 PHE A C 1
ATOM 873 O O . PHE A 1 109 ? 4.848 9.833 15.724 1.00 77.69 109 PHE A O 1
ATOM 880 N N . GLY A 1 110 ? 3.009 9.540 16.954 1.00 73.56 110 GLY A N 1
ATOM 881 C CA . GLY A 1 110 ? 3.518 10.201 18.160 1.00 73.56 110 GLY A CA 1
ATOM 882 C C . GLY A 1 110 ? 4.574 9.401 18.934 1.00 73.56 110 GLY A C 1
ATOM 883 O O . GLY A 1 110 ? 5.101 9.884 19.941 1.00 73.56 110 GLY A O 1
ATOM 884 N N . ARG A 1 111 ? 4.903 8.175 18.505 1.00 70.31 111 ARG A N 1
ATOM 885 C CA . ARG A 1 111 ? 5.913 7.337 19.167 1.00 70.31 111 ARG A CA 1
ATOM 886 C C . ARG A 1 111 ? 7.313 7.910 18.966 1.00 70.31 111 ARG A C 1
ATOM 888 O O . ARG A 1 111 ? 7.758 8.166 17.855 1.00 70.31 111 ARG A O 1
ATOM 895 N N . ILE A 1 112 ? 8.059 8.061 20.058 1.00 46.97 112 ILE A N 1
ATOM 896 C CA . ILE A 1 112 ? 9.458 8.508 20.031 1.00 46.97 112 ILE A CA 1
ATOM 897 C C . ILE A 1 112 ? 10.277 7.530 19.167 1.00 46.97 112 ILE A C 1
ATOM 899 O O . ILE A 1 112 ? 10.432 6.367 19.531 1.00 46.97 112 ILE A O 1
ATOM 903 N N . GLY A 1 113 ? 10.790 7.999 18.024 1.00 52.94 113 GLY A N 1
ATOM 904 C CA . GLY A 1 113 ? 11.503 7.180 17.028 1.00 52.94 113 GLY A CA 1
ATOM 905 C C . GLY A 1 113 ? 10.688 6.801 15.779 1.00 52.94 113 GLY A C 1
ATOM 906 O O . GLY A 1 113 ? 11.263 6.250 14.838 1.00 52.94 113 GLY A O 1
ATOM 907 N N . ALA A 1 114 ? 9.394 7.141 15.735 1.00 51.56 114 ALA A N 1
ATOM 908 C CA . ALA A 1 114 ? 8.473 6.910 14.616 1.00 51.56 114 ALA A CA 1
ATOM 909 C C . ALA A 1 114 ? 8.896 7.582 13.305 1.00 51.56 114 ALA A C 1
ATOM 911 O O . ALA A 1 114 ? 8.678 7.012 12.236 1.00 51.56 114 ALA A O 1
ATOM 912 N N . ASP A 1 115 ? 9.568 8.737 13.390 1.00 47.28 115 ASP A N 1
ATOM 913 C CA . ASP A 1 115 ? 10.004 9.532 12.231 1.00 47.28 115 ASP A CA 1
ATOM 914 C C . ASP A 1 115 ? 10.922 8.772 11.265 1.00 47.28 115 ASP A C 1
ATOM 916 O O . ASP A 1 115 ? 11.169 9.234 10.153 1.00 47.28 115 ASP A O 1
ATOM 920 N N . THR A 1 116 ? 11.456 7.614 11.667 1.00 51.50 116 THR A N 1
ATOM 921 C CA . THR A 1 116 ? 12.386 6.858 10.824 1.00 51.50 116 THR A CA 1
ATOM 922 C C . THR A 1 116 ? 11.874 5.505 10.337 1.00 51.50 116 THR A C 1
ATOM 924 O O . THR A 1 116 ? 12.456 5.001 9.381 1.00 51.50 116 THR A O 1
ATOM 927 N N . HIS A 1 117 ? 10.822 4.907 10.919 1.00 57.84 117 HI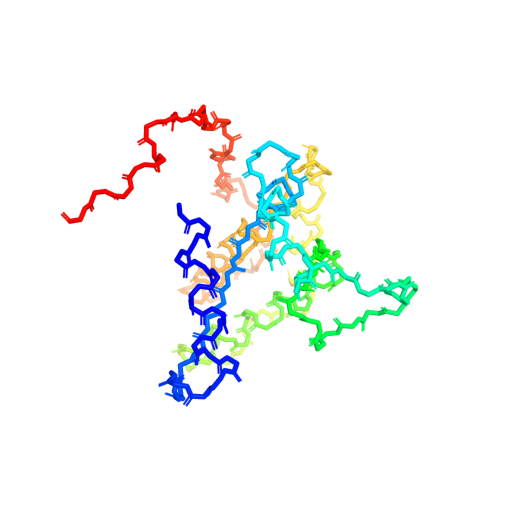S A N 1
ATOM 928 C CA . HIS A 1 117 ? 10.517 3.491 10.642 1.00 57.84 117 HIS A CA 1
ATOM 929 C C . HIS A 1 117 ? 9.043 3.055 10.721 1.00 57.84 117 HIS A C 1
ATOM 931 O O . HIS A 1 117 ? 8.816 1.853 10.663 1.00 57.84 117 HIS A O 1
ATOM 937 N N . ILE A 1 118 ? 8.039 3.940 10.814 1.00 70.44 118 ILE A N 1
ATOM 938 C CA . ILE A 1 118 ? 6.646 3.459 10.688 1.00 70.44 118 ILE A CA 1
ATOM 939 C C . ILE A 1 118 ? 6.368 3.094 9.236 1.00 70.44 118 ILE A C 1
ATOM 941 O O . ILE A 1 118 ? 6.316 3.953 8.352 1.00 70.44 118 ILE A O 1
ATOM 945 N N . THR A 1 119 ? 6.185 1.803 8.982 1.00 78.12 119 THR A N 1
ATOM 946 C CA . THR A 1 119 ? 5.858 1.304 7.649 1.00 78.12 119 THR A CA 1
ATOM 947 C C . THR A 1 119 ? 4.344 1.175 7.473 1.00 78.12 119 THR A C 1
ATOM 949 O O . THR A 1 119 ? 3.644 0.775 8.405 1.00 78.12 119 THR A O 1
ATOM 952 N N . PRO A 1 120 ? 3.800 1.400 6.260 1.00 85.94 120 PRO A N 1
ATOM 953 C CA . PRO A 1 120 ? 2.384 1.142 5.994 1.00 85.94 120 PRO A CA 1
ATOM 954 C C . PRO A 1 120 ? 1.940 -0.277 6.374 1.00 85.94 120 PRO A C 1
ATOM 956 O O . PRO A 1 120 ? 0.809 -0.477 6.797 1.00 85.94 120 PRO A O 1
ATOM 959 N N . ARG A 1 121 ? 2.840 -1.266 6.272 1.00 86.50 121 ARG A N 1
ATOM 960 C CA . ARG A 1 121 ? 2.580 -2.653 6.681 1.00 86.50 121 ARG A CA 1
ATOM 961 C C . ARG A 1 121 ? 2.233 -2.767 8.167 1.00 86.50 121 ARG A C 1
ATOM 963 O O . ARG A 1 121 ? 1.335 -3.536 8.498 1.00 86.50 121 ARG A O 1
ATOM 970 N N . GLU A 1 122 ? 2.965 -2.074 9.032 1.00 83.62 122 GLU A N 1
ATOM 971 C CA . GLU A 1 122 ? 2.747 -2.112 10.484 1.00 83.62 122 GLU A CA 1
ATOM 972 C C . GLU A 1 122 ? 1.423 -1.447 10.832 1.00 83.62 122 GLU A C 1
ATOM 974 O O . GLU A 1 122 ? 0.583 -2.075 11.462 1.00 83.62 122 GLU A O 1
ATOM 979 N N . VAL A 1 123 ? 1.168 -0.257 10.285 1.00 87.88 123 VAL A N 1
ATOM 980 C CA . VAL A 1 123 ? -0.095 0.453 10.522 1.00 87.88 123 VAL A CA 1
ATOM 981 C C . VAL A 1 123 ? -1.302 -0.366 10.061 1.00 87.88 123 VAL A C 1
ATOM 983 O O . VAL A 1 123 ? -2.294 -0.441 10.778 1.00 87.88 123 VAL A O 1
ATOM 986 N N . ILE A 1 124 ? -1.226 -1.023 8.894 1.00 92.12 124 ILE A N 1
ATOM 987 C CA . ILE A 1 124 ? -2.298 -1.915 8.421 1.00 92.12 124 ILE A CA 1
ATOM 988 C C . ILE A 1 124 ? -2.526 -3.057 9.416 1.00 92.12 124 ILE A C 1
ATOM 990 O O . ILE A 1 124 ? -3.671 -3.345 9.749 1.00 92.12 124 ILE A O 1
ATOM 994 N N . ARG A 1 125 ? -1.458 -3.723 9.872 1.00 90.88 125 ARG A N 1
ATOM 995 C CA . ARG A 1 125 ? -1.566 -4.843 10.817 1.00 90.88 125 ARG A CA 1
ATOM 996 C C . ARG A 1 125 ? -2.212 -4.391 12.121 1.00 90.88 125 ARG A C 1
ATOM 998 O O . ARG A 1 125 ? -3.228 -4.958 12.507 1.00 90.88 125 ARG A O 1
ATOM 1005 N N . ASP A 1 126 ? -1.637 -3.376 12.754 1.00 89.06 126 ASP A N 1
ATOM 1006 C CA . ASP A 1 126 ? -2.050 -2.918 14.078 1.00 89.06 126 ASP A CA 1
ATOM 1007 C C . ASP A 1 126 ? -3.495 -2.398 14.038 1.00 89.06 126 ASP A C 1
ATOM 1009 O O . ASP A 1 126 ? -4.286 -2.668 14.941 1.00 89.06 126 ASP A O 1
ATOM 1013 N N . PHE A 1 127 ? -3.893 -1.738 12.944 1.00 92.44 127 PHE A N 1
ATOM 1014 C CA . PHE A 1 127 ? -5.269 -1.283 12.769 1.00 92.44 127 PHE A CA 1
ATOM 1015 C C . PHE A 1 127 ? -6.264 -2.437 12.590 1.00 92.44 127 PHE A C 1
ATOM 1017 O O . PHE A 1 127 ? -7.343 -2.407 13.177 1.00 92.44 127 PHE A O 1
ATOM 1024 N N . ILE A 1 128 ? -5.920 -3.468 11.811 1.00 93.81 128 ILE A N 1
ATOM 1025 C CA . ILE A 1 128 ? -6.773 -4.659 11.668 1.00 93.81 128 ILE A CA 1
ATOM 1026 C C . ILE A 1 128 ? -6.921 -5.376 13.015 1.00 93.81 128 ILE A C 1
ATOM 1028 O O . ILE A 1 128 ? -8.035 -5.746 13.373 1.00 93.81 128 ILE A O 1
ATOM 1032 N N . GLU A 1 129 ? -5.849 -5.492 13.803 1.00 92.12 129 GLU A N 1
ATOM 1033 C CA . GLU A 1 129 ? -5.919 -6.063 15.156 1.00 92.12 129 GLU A CA 1
ATOM 1034 C C . GLU A 1 129 ? -6.864 -5.262 16.070 1.00 92.12 129 GLU A C 1
ATOM 1036 O O . GLU A 1 129 ? -7.663 -5.843 16.809 1.00 92.12 129 GLU A O 1
ATOM 1041 N N . VAL A 1 130 ? -6.837 -3.927 15.992 1.00 91.56 130 VAL A N 1
ATOM 1042 C CA . VAL A 1 130 ? -7.793 -3.059 16.701 1.00 91.56 130 VAL A CA 1
ATOM 1043 C C . VAL A 1 130 ? -9.230 -3.336 16.251 1.00 91.56 130 VAL A C 1
ATOM 1045 O O . VAL A 1 130 ? -10.112 -3.494 17.100 1.00 91.56 130 VAL A O 1
ATOM 1048 N N . LEU A 1 131 ? -9.478 -3.423 14.941 1.00 93.25 131 LEU A N 1
ATOM 1049 C CA . LEU A 1 131 ? -10.809 -3.710 14.395 1.00 93.25 131 LEU A CA 1
ATOM 1050 C C . LEU A 1 131 ? -11.328 -5.076 14.850 1.00 93.25 131 LEU A C 1
ATOM 1052 O O . LEU A 1 131 ? -12.470 -5.160 15.306 1.00 93.25 131 LEU A O 1
ATOM 1056 N N . ASP A 1 132 ? -10.490 -6.110 14.803 1.00 93.50 132 ASP A N 1
ATOM 1057 C CA . ASP A 1 132 ? -10.821 -7.462 15.257 1.00 93.50 132 ASP A CA 1
ATOM 1058 C C . ASP A 1 132 ? -11.231 -7.472 16.738 1.00 93.50 132 ASP A C 1
ATOM 1060 O O . ASP A 1 132 ? -12.243 -8.078 17.108 1.00 93.50 132 ASP A O 1
ATOM 1064 N N . ILE A 1 133 ? -10.473 -6.782 17.600 1.00 91.31 133 ILE A N 1
ATOM 1065 C CA . ILE A 1 133 ? -10.742 -6.723 19.044 1.00 91.31 133 ILE A CA 1
ATOM 1066 C C . ILE A 1 133 ? -12.055 -5.997 19.328 1.00 91.31 133 ILE A C 1
ATOM 1068 O O . ILE A 1 133 ? -12.870 -6.497 20.109 1.00 91.31 133 ILE A O 1
ATOM 1072 N N . VAL A 1 134 ? -12.270 -4.830 18.717 1.00 90.69 134 VAL A N 1
ATOM 1073 C CA . VAL A 1 134 ? -13.474 -4.014 18.950 1.00 90.69 134 VAL A CA 1
ATOM 1074 C C . VAL A 1 134 ? -14.712 -4.712 18.390 1.00 90.69 134 VAL A C 1
ATOM 1076 O O . VAL A 1 134 ? -15.756 -4.720 19.041 1.00 90.69 134 VAL A O 1
ATOM 1079 N N . TYR A 1 135 ? -14.588 -5.379 17.241 1.00 91.62 135 TYR A N 1
ATOM 1080 C CA . TYR A 1 135 ? -15.654 -6.200 16.670 1.00 91.62 135 TYR A CA 1
ATOM 1081 C C . TYR A 1 135 ? -16.068 -7.342 17.610 1.00 91.62 135 TYR A C 1
ATOM 1083 O O . TYR A 1 135 ? -17.257 -7.552 17.854 1.00 91.62 135 TYR A O 1
ATOM 1091 N N . GLN A 1 136 ? -15.100 -8.047 18.199 1.00 91.25 136 GLN A N 1
ATOM 1092 C CA . GLN A 1 136 ? -15.370 -9.144 19.136 1.00 91.25 136 GLN A CA 1
ATOM 1093 C C . GLN A 1 136 ? -15.863 -8.665 20.510 1.00 91.25 136 GLN A C 1
ATOM 1095 O O . GLN A 1 136 ? -16.501 -9.431 21.235 1.00 91.25 136 GLN A O 1
ATOM 1100 N N . ASN A 1 137 ? -15.590 -7.410 20.881 1.00 90.06 137 ASN A N 1
ATOM 1101 C CA . ASN A 1 137 ? -15.871 -6.866 22.207 1.00 90.06 137 ASN A CA 1
ATOM 1102 C C . ASN A 1 137 ? -16.579 -5.499 22.117 1.00 90.06 137 ASN A C 1
ATOM 1104 O O . ASN A 1 137 ? -15.954 -4.469 22.378 1.00 90.06 137 ASN A O 1
ATOM 1108 N N . PRO A 1 138 ? -17.904 -5.462 21.869 1.00 81.62 138 PRO A N 1
ATOM 1109 C CA . PRO A 1 138 ? -18.656 -4.217 21.651 1.00 81.62 138 PRO A CA 1
ATOM 1110 C C . PRO A 1 138 ? -18.659 -3.220 22.826 1.00 81.62 138 PRO A C 1
ATOM 1112 O O . PRO A 1 138 ? -19.146 -2.101 22.689 1.00 81.62 138 PRO A O 1
ATOM 1115 N N . GLY A 1 139 ? -18.175 -3.626 24.005 1.00 83.12 139 GLY A N 1
ATOM 1116 C CA . GLY A 1 139 ? -18.042 -2.769 25.187 1.00 83.12 139 GLY A CA 1
ATOM 1117 C C . GLY A 1 139 ? -16.692 -2.054 25.310 1.00 83.12 139 GLY A C 1
ATOM 1118 O O . GLY A 1 139 ? -16.523 -1.255 26.231 1.00 83.12 139 GLY A O 1
ATOM 1119 N N . ILE A 1 140 ? -15.729 -2.347 24.432 1.00 84.69 140 ILE A N 1
ATOM 1120 C CA . ILE A 1 140 ? -14.400 -1.730 24.433 1.00 84.69 140 ILE A CA 1
ATOM 1121 C C . ILE A 1 140 ? -14.406 -0.542 23.472 1.00 84.69 140 ILE A C 1
ATOM 1123 O O . ILE A 1 140 ? -14.753 -0.680 22.303 1.00 84.69 140 ILE A O 1
ATOM 1127 N N . SER A 1 141 ? -13.997 0.632 23.956 1.00 80.19 141 SER A N 1
ATOM 1128 C CA . SER A 1 141 ? -13.739 1.780 23.085 1.00 80.19 141 SER A CA 1
ATOM 1129 C C . SER A 1 141 ? -12.344 1.682 22.468 1.00 80.19 141 SER A C 1
ATOM 1131 O O . SER A 1 141 ? -11.396 1.277 23.144 1.00 80.19 141 SER A O 1
ATOM 1133 N N . VAL A 1 142 ? -12.197 2.114 21.211 1.00 79.44 142 VAL A N 1
ATOM 1134 C CA . VAL A 1 142 ? -10.901 2.144 20.505 1.00 79.44 142 VAL A CA 1
ATOM 1135 C C . VAL A 1 142 ? -9.869 2.914 21.322 1.00 79.44 142 VAL A C 1
ATOM 1137 O O . VAL A 1 142 ? -8.800 2.400 21.633 1.00 79.44 142 VAL A O 1
ATOM 1140 N N . ARG A 1 143 ? -10.223 4.114 21.785 1.00 76.50 143 ARG A N 1
ATOM 1141 C CA . ARG A 1 143 ? -9.344 4.928 22.631 1.00 76.50 143 ARG A CA 1
ATOM 1142 C C . ARG A 1 143 ? -8.944 4.239 23.941 1.00 76.50 143 ARG A C 1
ATOM 1144 O O . ARG A 1 143 ? -7.817 4.404 24.401 1.00 76.50 143 ARG A O 1
ATOM 1151 N N . GLY A 1 144 ? -9.852 3.471 24.546 1.00 78.25 144 GLY A N 1
ATOM 1152 C CA . GLY A 1 144 ? -9.561 2.686 25.746 1.00 78.25 144 GLY A CA 1
ATOM 1153 C C . GLY A 1 144 ? -8.585 1.543 25.472 1.00 78.25 144 GLY A C 1
ATOM 1154 O O . GLY A 1 144 ? -7.706 1.287 26.289 1.00 78.25 144 GLY A O 1
ATOM 1155 N N . LEU A 1 145 ? -8.703 0.903 24.307 1.00 82.19 145 LEU A N 1
ATOM 1156 C CA . LEU A 1 145 ? -7.788 -0.140 23.852 1.00 82.19 145 LEU A CA 1
ATOM 1157 C C . LEU A 1 145 ? -6.384 0.426 23.592 1.00 82.19 145 LEU A C 1
ATOM 1159 O O . LEU A 1 145 ? -5.413 -0.075 24.157 1.00 82.19 145 LEU A O 1
ATOM 1163 N N . LEU A 1 146 ? -6.293 1.510 22.815 1.00 75.06 146 LEU A N 1
ATOM 1164 C CA . LEU A 1 146 ? -5.029 2.145 22.420 1.00 75.06 146 LEU A CA 1
ATOM 1165 C C . LEU A 1 146 ? -4.271 2.777 23.596 1.00 75.06 146 LEU A C 1
ATOM 1167 O O . LEU A 1 146 ? -3.045 2.842 23.571 1.00 75.06 146 LEU A O 1
ATOM 1171 N N . GLY A 1 147 ? -4.990 3.238 24.625 1.00 68.06 147 GLY A N 1
ATOM 1172 C CA . GLY A 1 147 ? -4.410 3.802 25.848 1.00 68.06 147 GLY A CA 1
ATOM 1173 C C . GLY A 1 147 ? -4.095 2.778 26.944 1.00 68.06 147 GLY A C 1
ATOM 1174 O O . GLY A 1 147 ? -3.646 3.175 28.019 1.00 68.06 147 GLY A O 1
ATOM 1175 N N . SER A 1 148 ? -4.366 1.487 26.725 1.00 65.44 148 SER A N 1
ATOM 1176 C CA . SER A 1 148 ? -4.145 0.441 27.729 1.00 65.44 148 SER A CA 1
ATOM 1177 C C . SER A 1 148 ? -2.741 -0.166 27.635 1.00 65.44 148 SER A C 1
ATOM 1179 O O . SER A 1 148 ? -2.269 -0.492 26.550 1.00 65.44 148 SER A O 1
ATOM 1181 N N . ASP A 1 149 ? -2.104 -0.434 28.783 1.00 55.47 149 ASP A N 1
ATOM 1182 C CA . ASP A 1 149 ? -0.813 -1.152 28.867 1.00 55.47 149 ASP A CA 1
ATOM 1183 C C . ASP A 1 149 ? -0.859 -2.582 28.273 1.00 55.47 149 ASP A C 1
ATOM 1185 O O . ASP A 1 149 ? 0.174 -3.244 28.134 1.00 55.47 149 ASP A O 1
ATOM 1189 N N . GLN A 1 150 ? -2.059 -3.091 27.963 1.00 52.47 150 GLN A N 1
ATOM 1190 C CA . GLN A 1 150 ? -2.279 -4.411 27.371 1.00 52.47 150 GLN A CA 1
ATOM 1191 C C . GLN A 1 150 ? -2.014 -4.437 25.865 1.00 52.47 150 GLN A C 1
ATOM 1193 O O . GLN A 1 150 ? -1.656 -5.495 25.345 1.00 52.47 150 GLN A O 1
ATOM 1198 N N . PHE A 1 151 ? -2.132 -3.299 25.173 1.00 58.16 151 PHE A N 1
ATOM 1199 C CA . PHE A 1 151 ? -1.800 -3.219 23.756 1.00 58.16 151 PHE A CA 1
ATOM 1200 C C . PHE A 1 151 ? -0.284 -3.064 23.595 1.00 58.16 151 PHE A C 1
ATOM 1202 O O . PHE A 1 151 ? 0.277 -1.970 23.524 1.00 58.16 151 PHE A O 1
ATOM 1209 N N . ARG A 1 152 ? 0.412 -4.202 23.599 1.00 55.50 152 ARG A N 1
ATOM 1210 C CA . ARG A 1 152 ? 1.835 -4.269 23.268 1.00 55.50 152 ARG A CA 1
ATOM 1211 C C . ARG A 1 152 ? 1.982 -4.422 21.763 1.00 55.50 152 ARG A C 1
ATOM 1213 O O . ARG A 1 152 ? 1.960 -5.541 21.260 1.00 55.50 152 ARG A O 1
ATOM 1220 N N . TYR A 1 153 ? 2.158 -3.292 21.087 1.00 59.53 153 TYR A N 1
ATOM 1221 C CA . TYR A 1 153 ? 2.478 -3.235 19.662 1.00 59.53 153 TYR A CA 1
ATOM 1222 C C . TYR A 1 153 ? 3.666 -4.147 19.330 1.00 59.53 153 TYR A C 1
ATOM 1224 O O . TYR A 1 153 ? 4.608 -4.287 20.126 1.00 59.53 153 TYR A O 1
ATOM 1232 N N . ALA A 1 154 ? 3.608 -4.794 18.165 1.00 55.47 154 ALA A N 1
ATOM 1233 C CA . ALA A 1 154 ? 4.655 -5.702 17.725 1.00 55.47 154 ALA A CA 1
ATOM 1234 C C . ALA A 1 154 ? 6.002 -4.961 17.662 1.00 55.47 154 ALA A C 1
ATOM 1236 O O . ALA A 1 154 ? 6.124 -3.911 17.038 1.00 55.47 154 ALA A O 1
ATOM 1237 N N . GLN A 1 155 ? 7.036 -5.498 18.316 1.00 52.41 155 GLN A N 1
ATOM 1238 C CA . GLN A 1 155 ? 8.379 -4.931 18.198 1.00 52.41 155 GLN A CA 1
ATOM 1239 C C . GLN A 1 155 ? 8.888 -5.098 16.764 1.00 52.41 155 GLN A C 1
ATOM 1241 O O . GLN A 1 155 ? 8.817 -6.199 16.216 1.00 52.41 155 GLN A O 1
ATOM 1246 N N . ASN A 1 156 ? 9.432 -4.013 16.202 1.00 51.47 156 ASN A N 1
ATOM 1247 C CA . ASN A 1 156 ? 10.017 -3.933 14.863 1.00 51.47 156 ASN A CA 1
ATOM 1248 C C . ASN A 1 156 ? 10.822 -5.197 14.524 1.00 51.47 156 ASN A C 1
ATOM 1250 O O . ASN A 1 156 ? 11.909 -5.425 15.061 1.00 51.47 156 ASN A O 1
ATOM 1254 N N . ALA A 1 157 ? 10.303 -6.009 13.601 1.00 43.72 157 ALA A N 1
ATOM 1255 C CA . ALA A 1 157 ? 11.022 -7.165 13.068 1.00 43.72 157 ALA A CA 1
ATOM 1256 C C . ALA A 1 157 ? 12.134 -6.753 12.088 1.00 43.72 157 ALA A C 1
ATOM 1258 O O . ALA A 1 157 ? 12.931 -7.593 11.685 1.00 43.72 157 ALA A O 1
ATOM 1259 N N . VAL A 1 158 ? 12.236 -5.463 11.741 1.00 44.16 158 VAL A N 1
ATOM 1260 C CA . VAL A 1 158 ? 13.323 -4.914 10.921 1.00 44.16 158 VAL A CA 1
ATOM 1261 C C . VAL A 1 158 ? 14.586 -4.733 11.776 1.00 44.16 158 VAL A C 1
ATOM 1263 O O . VAL A 1 158 ? 15.140 -3.646 11.908 1.00 44.16 158 VAL A O 1
ATOM 1266 N N . LYS A 1 159 ? 15.068 -5.815 12.391 1.00 39.66 159 LYS A N 1
ATOM 1267 C CA . LYS A 1 159 ? 16.515 -5.985 12.498 1.00 39.66 159 LYS A CA 1
ATOM 1268 C C . LYS A 1 159 ? 16.952 -6.397 11.110 1.00 39.66 159 LYS A C 1
ATOM 1270 O O . LYS A 1 159 ? 16.461 -7.410 10.632 1.00 39.66 159 LYS A O 1
ATOM 1275 N N . GLU A 1 160 ? 17.801 -5.575 10.498 1.00 41.16 160 GLU A N 1
ATOM 1276 C CA . GLU A 1 160 ? 18.538 -5.848 9.264 1.00 41.16 160 GLU A CA 1
ATOM 1277 C C . GLU A 1 160 ? 18.671 -7.358 9.035 1.00 41.16 160 GLU A C 1
ATOM 1279 O O . GLU A 1 160 ? 19.516 -8.018 9.648 1.00 41.16 160 GLU A O 1
ATOM 1284 N N . GLU A 1 161 ? 17.807 -7.925 8.187 1.00 36.25 161 GLU A N 1
ATOM 1285 C CA . GLU A 1 161 ? 18.134 -9.193 7.563 1.00 36.25 161 GLU A CA 1
ATOM 1286 C C . GLU A 1 161 ? 19.407 -8.888 6.786 1.00 36.25 161 GLU A C 1
ATOM 1288 O O . GLU A 1 161 ? 19.388 -8.167 5.787 1.00 36.25 161 GLU A O 1
ATOM 1293 N N . GLN A 1 162 ? 20.539 -9.350 7.321 1.00 41.03 162 GLN A N 1
ATOM 1294 C CA . GLN A 1 162 ? 21.752 -9.504 6.546 1.00 41.03 162 GLN A CA 1
ATOM 1295 C C . GLN A 1 162 ? 21.319 -10.230 5.281 1.00 41.03 162 GLN A C 1
ATOM 1297 O O . GLN A 1 162 ? 20.920 -11.390 5.355 1.00 41.03 162 GLN A O 1
ATOM 1302 N N . THR A 1 163 ? 21.297 -9.511 4.159 1.00 39.81 163 THR A N 1
ATOM 1303 C CA . THR A 1 163 ? 21.025 -10.077 2.842 1.00 39.81 163 THR A CA 1
ATOM 1304 C C . THR A 1 163 ? 21.963 -11.256 2.673 1.00 39.81 163 THR A C 1
ATOM 1306 O O . THR A 1 163 ? 23.165 -11.069 2.491 1.00 39.81 163 THR A O 1
ATOM 1309 N N . ASP A 1 164 ? 21.420 -12.460 2.808 1.00 40.38 164 ASP A N 1
ATOM 1310 C CA . ASP A 1 164 ? 22.120 -13.669 2.437 1.00 40.38 164 ASP A CA 1
ATOM 1311 C C . ASP A 1 164 ? 22.229 -13.638 0.909 1.00 40.38 164 ASP A C 1
ATOM 1313 O O . ASP A 1 164 ? 21.223 -13.690 0.195 1.00 40.38 164 ASP A O 1
ATOM 1317 N N . ASP A 1 165 ? 23.456 -13.486 0.405 1.00 47.81 165 ASP A N 1
ATOM 1318 C CA . ASP A 1 165 ? 23.795 -13.475 -1.027 1.00 47.81 165 ASP A CA 1
ATOM 1319 C C . ASP A 1 165 ? 23.367 -14.783 -1.741 1.00 47.81 165 ASP A C 1
ATOM 1321 O O . ASP A 1 165 ? 23.468 -14.889 -2.964 1.00 47.81 165 ASP A O 1
ATOM 1325 N N . SER A 1 166 ? 22.857 -15.777 -1.001 1.00 41.75 166 SER A N 1
ATOM 1326 C CA . SER A 1 166 ? 22.376 -17.069 -1.500 1.00 41.75 166 SER A CA 1
ATOM 1327 C C . SER A 1 166 ? 21.038 -17.020 -2.260 1.00 41.75 166 SER A C 1
ATOM 1329 O O . SER A 1 166 ? 20.748 -17.933 -3.031 1.00 41.75 166 SER A O 1
ATOM 1331 N N . LEU A 1 167 ? 20.227 -15.962 -2.121 1.00 48.28 167 LEU A N 1
ATOM 1332 C CA . LEU A 1 167 ? 18.901 -15.871 -2.767 1.00 48.28 167 LEU A CA 1
ATOM 1333 C C . LEU A 1 167 ? 18.940 -15.444 -4.251 1.00 48.28 167 LEU A C 1
ATOM 1335 O O . LEU A 1 167 ? 17.895 -15.237 -4.871 1.00 48.28 167 LEU A O 1
ATOM 1339 N N . ALA A 1 168 ? 20.129 -15.297 -4.844 1.00 52.25 168 ALA A N 1
ATOM 1340 C CA . ALA A 1 168 ? 20.292 -14.821 -6.219 1.00 52.25 168 ALA A CA 1
ATOM 1341 C C . ALA A 1 168 ? 20.043 -15.886 -7.307 1.00 52.25 168 ALA A C 1
ATOM 1343 O O . ALA A 1 168 ? 19.972 -15.536 -8.492 1.00 52.25 168 ALA A O 1
ATOM 1344 N N . GLU A 1 169 ? 19.881 -17.162 -6.952 1.00 37.09 169 GLU A N 1
ATOM 1345 C CA . GLU A 1 169 ? 19.782 -18.247 -7.930 1.00 37.09 169 GLU A CA 1
ATOM 1346 C C . GLU A 1 169 ? 18.413 -18.935 -7.886 1.00 37.09 169 GLU A C 1
ATOM 1348 O O . GLU A 1 169 ? 18.093 -19.715 -6.997 1.00 37.09 169 GLU A O 1
ATOM 1353 N N . PHE A 1 170 ? 17.588 -18.647 -8.897 1.00 43.25 170 PHE A N 1
ATOM 1354 C CA . PHE A 1 170 ? 16.471 -19.517 -9.255 1.00 43.25 170 PHE A CA 1
ATOM 1355 C C . PHE A 1 170 ? 17.022 -20.650 -10.126 1.00 43.25 170 PHE A C 1
ATOM 1357 O O . PHE A 1 170 ? 17.259 -20.443 -11.322 1.00 43.25 170 PHE A O 1
ATOM 1364 N N . GLU A 1 171 ? 17.234 -21.824 -9.532 1.00 35.78 171 GLU A N 1
ATOM 1365 C CA . GLU A 1 171 ? 17.397 -23.067 -10.290 1.00 35.78 171 GLU A CA 1
ATOM 1366 C C . GLU A 1 171 ? 16.045 -23.528 -10.869 1.00 35.78 171 GLU A C 1
ATOM 1368 O O . GLU A 1 171 ? 14.981 -23.238 -10.318 1.00 35.78 171 GLU A O 1
ATOM 1373 N N . LEU A 1 172 ? 16.113 -24.161 -12.046 1.00 36.72 172 LEU A N 1
ATOM 1374 C CA . LEU A 1 172 ? 14.984 -24.643 -12.853 1.00 36.72 172 LEU A CA 1
ATOM 1375 C C . LEU A 1 172 ? 14.328 -25.899 -12.272 1.00 36.72 172 LEU A C 1
ATOM 1377 O O . LEU A 1 172 ? 15.079 -26.800 -11.842 1.00 36.72 172 LEU A O 1
#

Secondary structure (DSSP, 8-state):
-HHHHHHHHHHHHTTSSTT--------HHHHH-TTTSGGGSHHHHHHHSPPTT-SSS--TTSSS--PPPPPHHHHHHHHHHHHHHHHHHHT----S-HHHHHHHHHHHHTSTTGGGT--HHHHHHHHHHHHHHHHH-TT--HHHHHTSTT--PPP---S-----GGGG----

pLDDT: mean 80.02, std 16.8, range [35.78, 96.88]

Foldseek 3Di:
DLVVVLVVVCCVVVVVPPPDDDDDDDDPCLQPVCPRHNVVPPSSVVQQPDDPPCPPDADPVGPDHDDDAQDLVSLLVVLVVLQVVVCVVVVHDRLDDSVLSVVLSCLQCVDDVNVPDDHSVQSSVLSVVLSVVCVVPVPDDSVNQSPDPPPDRDDDPPPPPPPPPVVPDDDD

Radius of gyration: 21.57 Å; chains: 1; bounding box: 48×43×58 Å